Protein AF-A0A967UZE5-F1 (afdb_monomer_lite)

Secondary structure (DSSP, 8-state):
--SS-TT-EEEEE--TTT-EEEEESSTTSS-EEEE--HHHHTTTTT-------S--

Radius of gyration: 11.82 Å; chains: 1; bounding box: 32×23×25 Å

Structure (mmCIF, N/CA/C/O backbone):
data_AF-A0A967UZE5-F1
#
_entry.id   AF-A0A967UZE5-F1
#
loop_
_atom_site.group_PDB
_atom_site.id
_atom_site.type_symbol
_atom_site.label_atom_id
_atom_site.label_alt_id
_atom_site.label_comp_id
_atom_site.label_asym_id
_atom_site.label_entity_id
_atom_site.label_seq_id
_atom_site.pdbx_PDB_ins_code
_atom_site.Cartn_x
_atom_site.Cartn_y
_atom_site.Cartn_z
_atom_site.occupancy
_atom_site.B_iso_or_equiv
_atom_site.auth_seq_id
_atom_site.auth_comp_id
_atom_site.auth_asym_id
_atom_site.auth_atom_id
_atom_site.pdbx_PDB_model_num
ATOM 1 N N . MET A 1 1 ? -5.232 5.493 8.687 1.00 45.03 1 MET A N 1
ATOM 2 C CA . MET A 1 1 ? -5.897 4.452 9.496 1.00 45.03 1 MET A CA 1
ATOM 3 C C . MET A 1 1 ? -7.173 4.062 8.772 1.00 45.03 1 MET A C 1
ATOM 5 O O . MET A 1 1 ? -8.030 4.924 8.597 1.00 45.03 1 MET A O 1
ATOM 9 N N . SER A 1 2 ? -7.250 2.834 8.252 1.00 42.78 2 SER A N 1
ATOM 10 C CA . SER A 1 2 ? -8.487 2.316 7.653 1.00 42.78 2 SER A CA 1
ATOM 11 C C . SER A 1 2 ? -9.581 2.292 8.723 1.00 42.78 2 SER A C 1
ATOM 13 O O . SER A 1 2 ? -9.313 1.922 9.863 1.00 42.78 2 SER A O 1
ATOM 15 N N . ARG A 1 3 ? -10.809 2.703 8.382 1.00 52.12 3 ARG A N 1
ATOM 16 C CA . ARG A 1 3 ? -11.949 2.653 9.317 1.00 52.12 3 ARG A CA 1
ATOM 17 C C . ARG A 1 3 ? -12.492 1.229 9.518 1.00 52.12 3 ARG A C 1
ATOM 19 O O . ARG A 1 3 ? -13.308 1.053 10.415 1.00 52.12 3 ARG A O 1
ATOM 26 N N . ALA A 1 4 ? -12.048 0.255 8.716 1.00 59.88 4 ALA A N 1
ATOM 27 C CA . ALA A 1 4 ? -12.527 -1.132 8.747 1.00 59.88 4 ALA A CA 1
ATOM 28 C C . ALA A 1 4 ? -11.595 -2.101 9.499 1.00 59.88 4 ALA A C 1
ATOM 30 O O . ALA A 1 4 ? -12.075 -3.028 10.138 1.00 59.88 4 ALA A O 1
ATOM 31 N N . ASN A 1 5 ? -10.277 -1.866 9.495 1.00 65.56 5 ASN A N 1
ATOM 32 C CA . ASN A 1 5 ? -9.323 -2.629 10.305 1.00 65.56 5 ASN A CA 1
ATOM 33 C C . ASN A 1 5 ? -8.124 -1.731 10.682 1.00 65.56 5 ASN A C 1
ATOM 35 O O . ASN A 1 5 ? -7.381 -1.330 9.779 1.00 65.56 5 ASN A O 1
ATOM 39 N N . PRO A 1 6 ? -7.931 -1.384 11.972 1.00 70.00 6 PRO A N 1
ATOM 40 C CA . PRO A 1 6 ? -6.820 -0.535 12.404 1.00 70.00 6 PRO A CA 1
ATOM 41 C C . PRO A 1 6 ? -5.447 -1.197 12.214 1.00 70.00 6 PRO A C 1
ATOM 43 O O . PRO A 1 6 ? -4.460 -0.476 12.082 1.00 70.00 6 PRO A O 1
ATOM 46 N N . ASP A 1 7 ? -5.393 -2.529 12.129 1.00 78.56 7 ASP A N 1
ATOM 47 C CA . ASP A 1 7 ? -4.155 -3.297 11.966 1.00 78.56 7 ASP A CA 1
ATOM 48 C C . ASP A 1 7 ? -3.702 -3.369 10.501 1.00 78.56 7 ASP A C 1
ATOM 50 O O . ASP A 1 7 ? -2.553 -3.706 10.214 1.00 78.56 7 ASP A O 1
ATOM 54 N N . ARG A 1 8 ? -4.577 -3.002 9.551 1.00 83.88 8 ARG A N 1
ATOM 55 C CA . ARG A 1 8 ? -4.223 -2.948 8.132 1.00 83.88 8 ARG A CA 1
ATOM 56 C C . ARG A 1 8 ? -3.486 -1.654 7.802 1.00 83.88 8 ARG A C 1
ATOM 58 O O . ARG A 1 8 ? -4.064 -0.561 7.828 1.00 83.88 8 ARG A O 1
ATOM 65 N N . VAL A 1 9 ? -2.228 -1.791 7.39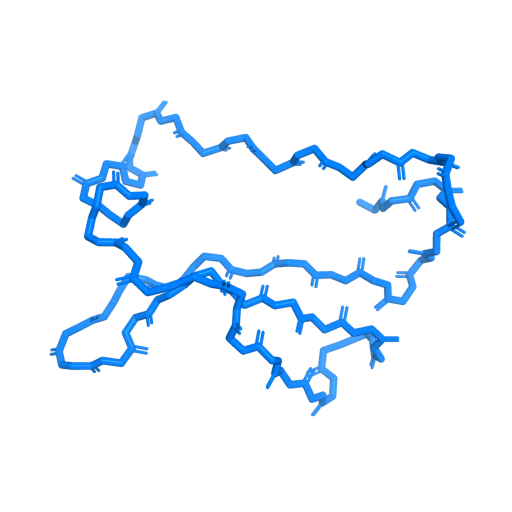2 1.00 84.31 9 VAL A N 1
ATOM 66 C CA . VAL A 1 9 ? -1.369 -0.688 6.944 1.00 84.31 9 VAL A CA 1
ATOM 67 C C . VAL A 1 9 ? -0.770 -0.982 5.570 1.00 84.31 9 VAL A C 1
ATOM 69 O O . VAL A 1 9 ? -0.530 -2.130 5.204 1.00 84.31 9 VAL A O 1
ATOM 72 N N . PHE A 1 10 ? -0.535 0.071 4.791 1.00 84.00 10 PHE A N 1
ATOM 73 C CA . PHE A 1 10 ? 0.075 -0.015 3.467 1.00 84.00 10 PHE A CA 1
ATOM 74 C C . PHE A 1 10 ? 1.344 0.832 3.434 1.00 84.00 10 PHE A C 1
ATOM 76 O O . PHE A 1 10 ? 1.375 1.917 4.017 1.00 84.00 10 PHE A O 1
ATOM 83 N N . ALA A 1 11 ? 2.366 0.356 2.731 1.00 85.31 11 ALA A N 1
ATOM 84 C CA . ALA A 1 11 ? 3.613 1.076 2.517 1.00 85.31 11 ALA A CA 1
ATOM 85 C C . ALA A 1 11 ? 3.984 1.038 1.036 1.00 85.31 11 ALA A C 1
ATOM 87 O O . ALA A 1 11 ? 4.039 -0.032 0.434 1.00 85.31 11 ALA A O 1
ATOM 88 N N . MET A 1 12 ? 4.257 2.205 0.456 1.00 84.19 12 MET A N 1
ATOM 89 C CA . MET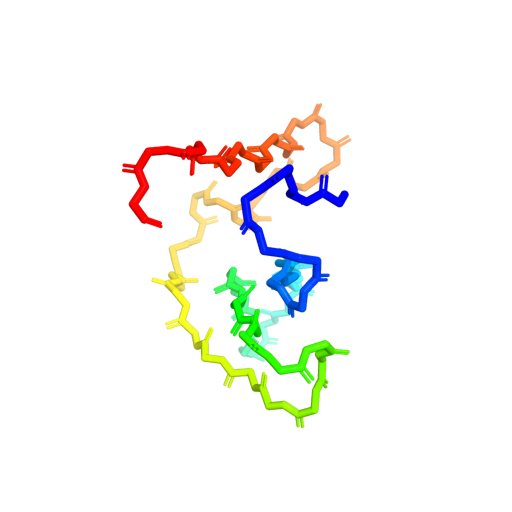 A 1 12 ? 4.916 2.296 -0.842 1.00 84.19 12 MET A CA 1
ATOM 9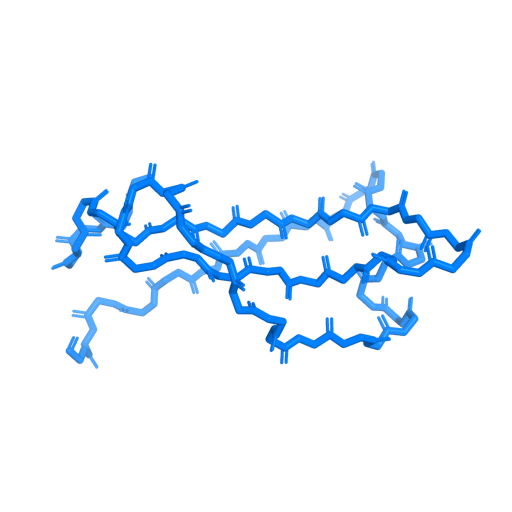0 C C . MET A 1 12 ? 6.419 2.409 -0.601 1.00 84.19 12 MET A C 1
ATOM 92 O O . MET A 1 12 ? 6.865 3.340 0.067 1.00 84.19 12 MET A O 1
ATOM 96 N N . VAL A 1 13 ? 7.189 1.466 -1.132 1.00 82.56 13 VAL A N 1
ATOM 97 C CA . VAL A 1 13 ? 8.650 1.454 -1.028 1.00 82.56 13 VAL A CA 1
ATOM 98 C C . VAL A 1 13 ? 9.237 1.668 -2.415 1.00 82.56 13 VAL A C 1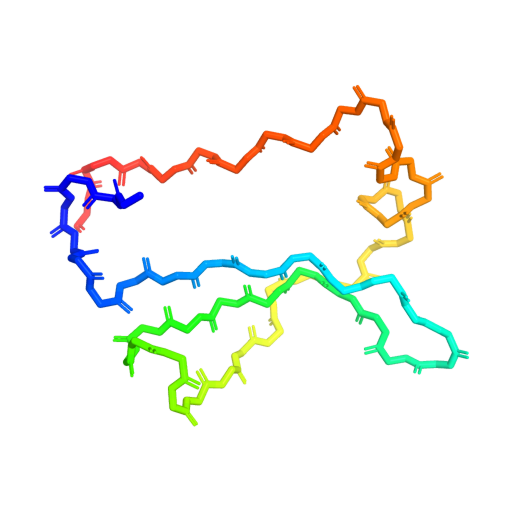
ATOM 100 O O . VAL A 1 13 ? 9.029 0.867 -3.327 1.00 82.56 13 VAL A O 1
ATOM 103 N N . GLU A 1 14 ? 9.983 2.753 -2.577 1.00 77.88 14 GLU A N 1
ATOM 104 C CA . GLU A 1 14 ? 10.716 3.058 -3.803 1.00 77.88 14 GLU A CA 1
ATOM 105 C C . GLU A 1 14 ? 12.147 2.515 -3.667 1.00 77.88 14 GLU A C 1
ATOM 107 O O . GLU A 1 14 ? 12.990 3.106 -2.996 1.00 77.88 14 GLU A O 1
ATOM 112 N N . ALA A 1 15 ? 12.401 1.336 -4.241 1.00 76.88 15 ALA A N 1
ATOM 113 C CA . ALA A 1 15 ? 13.710 0.684 -4.245 1.00 76.88 15 ALA A CA 1
ATOM 114 C C . ALA A 1 15 ? 13.899 -0.147 -5.525 1.00 76.88 15 ALA A C 1
ATOM 116 O O . ALA A 1 15 ? 12.936 -0.706 -6.056 1.00 76.88 15 ALA A O 1
ATOM 117 N N . ASP A 1 16 ? 15.141 -0.251 -5.995 1.00 72.75 16 ASP A N 1
ATOM 118 C CA . ASP A 1 16 ? 15.532 -1.114 -7.112 1.00 72.75 16 ASP A CA 1
ATOM 119 C C . ASP A 1 16 ? 16.870 -1.818 -6.789 1.00 72.75 16 ASP A C 1
ATOM 121 O O . ASP A 1 16 ? 17.879 -1.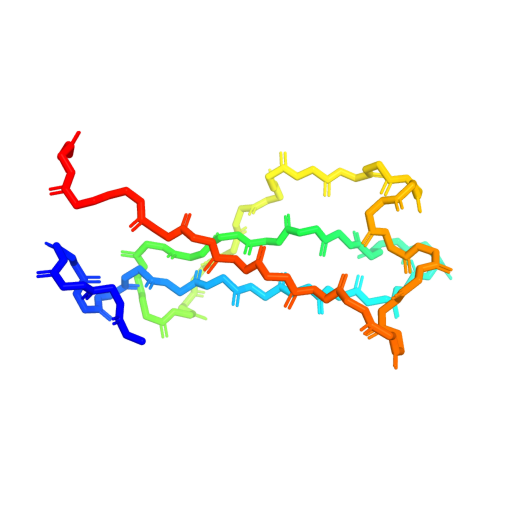128 -6.610 1.00 72.75 16 ASP A O 1
ATOM 125 N N . PRO A 1 17 ? 16.911 -3.162 -6.664 1.00 76.38 17 PRO A N 1
ATOM 126 C CA . PRO A 1 17 ? 15.774 -4.088 -6.690 1.00 76.38 17 PRO A CA 1
ATOM 127 C C . PRO A 1 17 ? 14.972 -4.075 -5.372 1.00 76.38 17 PRO A C 1
ATOM 129 O O . PRO A 1 17 ? 15.509 -3.784 -4.305 1.00 76.38 17 PRO A O 1
ATOM 132 N N . GLY A 1 18 ? 13.690 -4.458 -5.427 1.00 80.88 18 GLY A N 1
ATOM 133 C CA . GLY A 1 18 ? 12.893 -4.774 -4.226 1.00 80.88 18 GLY A CA 1
ATOM 134 C C . GLY A 1 18 ? 11.938 -3.691 -3.704 1.00 80.88 18 GLY A C 1
ATOM 135 O O . GLY A 1 18 ? 11.469 -3.808 -2.574 1.00 80.88 18 GLY A O 1
ATOM 136 N N . GLY A 1 19 ? 11.619 -2.657 -4.490 1.00 83.62 19 GLY A N 1
ATOM 137 C CA . GLY A 1 19 ? 10.532 -1.717 -4.174 1.00 83.62 19 GLY A CA 1
ATOM 138 C C . GLY A 1 19 ? 9.157 -2.389 -4.208 1.00 83.62 19 GLY A C 1
ATOM 139 O O . GLY A 1 19 ? 9.059 -3.593 -4.415 1.00 83.62 19 GLY A O 1
ATOM 140 N N . GLY A 1 20 ? 8.054 -1.650 -4.080 1.00 87.19 20 GLY A N 1
ATOM 141 C CA . GLY A 1 20 ? 6.695 -2.205 -4.209 1.00 87.19 20 GLY A CA 1
ATOM 142 C C . GLY A 1 20 ? 5.656 -1.500 -3.363 1.00 87.19 20 GLY A C 1
ATOM 143 O O . GLY A 1 20 ? 5.989 -0.773 -2.431 1.00 87.19 20 GLY A O 1
ATOM 144 N N . LEU A 1 21 ? 4.389 -1.759 -3.675 1.00 85.25 21 LEU A N 1
ATOM 145 C CA . LEU A 1 21 ? 3.312 -1.547 -2.723 1.00 85.25 21 LEU A CA 1
ATOM 146 C C . LEU A 1 21 ? 3.222 -2.785 -1.838 1.00 85.25 21 LEU A C 1
ATOM 148 O O . LEU A 1 21 ? 2.989 -3.891 -2.326 1.00 85.25 21 LEU A O 1
ATOM 152 N N . PHE A 1 22 ? 3.370 -2.585 -0.538 1.00 88.19 22 PHE A N 1
ATOM 153 C CA . PHE A 1 22 ? 3.256 -3.625 0.467 1.00 88.19 22 PHE A CA 1
ATOM 154 C C . PHE A 1 22 ? 2.027 -3.381 1.334 1.00 88.19 22 PHE A C 1
ATOM 156 O O . PHE A 1 22 ? 1.685 -2.238 1.649 1.00 88.19 22 PHE A O 1
ATOM 163 N N . ARG A 1 23 ? 1.378 -4.468 1.745 1.00 89.25 23 ARG A N 1
ATOM 164 C CA . ARG A 1 23 ? 0.303 -4.472 2.737 1.00 89.25 23 ARG A CA 1
ATOM 165 C C . ARG A 1 23 ? 0.734 -5.310 3.926 1.00 89.25 23 ARG A C 1
ATOM 167 O O . ARG A 1 23 ? 1.260 -6.407 3.755 1.00 89.25 23 ARG A O 1
ATOM 174 N N . SER A 1 24 ? 0.458 -4.796 5.109 1.00 86.81 24 SER A N 1
ATOM 175 C CA . SER A 1 24 ? 0.447 -5.550 6.350 1.00 86.81 24 SER A CA 1
ATOM 176 C C . SER A 1 24 ? -0.988 -5.592 6.865 1.00 86.81 24 SER A C 1
ATOM 178 O O . SER A 1 24 ? -1.726 -4.612 6.751 1.00 86.81 24 SER A O 1
ATOM 180 N N . ASP A 1 25 ? -1.374 -6.744 7.401 1.00 86.88 25 ASP A N 1
ATOM 181 C CA . ASP A 1 25 ? -2.652 -6.972 8.080 1.00 86.88 25 ASP A CA 1
ATOM 182 C C . ASP A 1 25 ? -2.448 -7.173 9.602 1.00 86.88 25 ASP A C 1
ATOM 184 O O . ASP A 1 25 ? -3.384 -7.533 10.309 1.00 86.88 25 ASP A O 1
ATOM 188 N N . ASP A 1 26 ? -1.224 -6.953 10.101 1.00 85.75 26 ASP A N 1
ATOM 189 C CA . ASP A 1 26 ? -0.769 -7.210 11.475 1.00 85.75 26 ASP A CA 1
ATOM 190 C C . ASP A 1 26 ? 0.019 -6.024 12.070 1.00 85.75 26 ASP A C 1
ATOM 192 O O . ASP A 1 26 ? 1.020 -6.191 12.770 1.00 85.75 26 ASP A O 1
ATOM 196 N N . ALA A 1 27 ? -0.427 -4.802 11.765 1.00 84.69 27 ALA A N 1
ATOM 197 C CA . ALA A 1 27 ? 0.139 -3.541 12.250 1.00 84.69 27 ALA A CA 1
ATOM 198 C C . ALA A 1 27 ? 1.635 -3.329 11.920 1.00 84.69 27 ALA A C 1
ATOM 200 O O . ALA A 1 27 ? 2.338 -2.583 12.603 1.00 84.69 27 ALA A O 1
ATOM 201 N N . GLY A 1 28 ? 2.119 -3.944 10.840 1.00 84.75 28 GLY A N 1
ATOM 202 C CA . GLY A 1 28 ? 3.479 -3.803 10.317 1.00 84.75 28 GLY A CA 1
ATOM 203 C C . GLY A 1 28 ? 4.458 -4.897 10.748 1.00 84.75 28 GLY A C 1
ATOM 204 O O . GLY A 1 28 ? 5.652 -4.757 10.472 1.00 84.75 28 GLY A O 1
ATOM 205 N N . ALA A 1 29 ? 3.994 -5.966 11.407 1.00 86.38 29 ALA A N 1
ATOM 206 C CA . ALA A 1 29 ? 4.854 -7.077 11.820 1.00 86.38 29 ALA A CA 1
ATOM 207 C C . ALA A 1 29 ? 5.287 -7.961 10.636 1.00 86.38 29 ALA A C 1
ATOM 209 O O . ALA A 1 29 ? 6.432 -8.417 10.594 1.00 86.38 29 ALA A O 1
ATOM 210 N N . SER A 1 30 ? 4.415 -8.156 9.647 1.00 88.69 30 SER A N 1
ATOM 211 C CA . SER A 1 30 ? 4.710 -8.847 8.394 1.00 88.69 30 SER A CA 1
ATOM 212 C C . SER A 1 30 ? 4.177 -8.078 7.189 1.00 88.69 30 SER A C 1
ATOM 214 O O . SER A 1 30 ? 3.207 -7.324 7.268 1.00 88.69 30 SER A O 1
ATOM 216 N N . TRP A 1 31 ? 4.845 -8.253 6.049 1.00 88.38 31 TRP A N 1
ATOM 217 C CA . TRP A 1 31 ? 4.566 -7.499 4.831 1.00 88.38 31 TRP A CA 1
ATOM 218 C C . TRP A 1 31 ? 4.372 -8.444 3.659 1.00 88.38 31 TRP A C 1
ATOM 220 O O . TRP A 1 31 ? 5.201 -9.313 3.395 1.00 88.38 31 TRP A O 1
ATOM 230 N N . THR A 1 32 ? 3.283 -8.235 2.930 1.00 88.62 32 THR A N 1
ATOM 231 C CA . THR A 1 32 ? 2.993 -8.932 1.681 1.00 88.62 32 THR A CA 1
ATOM 232 C C . THR A 1 32 ? 3.101 -7.947 0.527 1.00 88.62 32 THR A C 1
ATOM 234 O O . THR A 1 32 ? 2.536 -6.853 0.584 1.00 88.62 32 THR A O 1
ATOM 237 N N . LEU A 1 33 ? 3.823 -8.333 -0.525 1.00 87.75 33 LEU A N 1
ATOM 238 C CA . LEU A 1 33 ? 3.901 -7.565 -1.763 1.00 87.75 33 LEU A CA 1
ATOM 239 C C . LEU A 1 33 ? 2.544 -7.621 -2.475 1.00 87.75 33 LEU A C 1
ATOM 241 O O . LEU A 1 33 ? 2.066 -8.693 -2.834 1.00 87.75 33 LEU A O 1
ATOM 245 N N . VAL A 1 34 ? 1.924 -6.458 -2.655 1.00 85.50 34 VAL A N 1
ATOM 246 C CA . VAL A 1 34 ? 0.641 -6.305 -3.354 1.00 85.50 34 VAL A CA 1
ATOM 247 C C . VAL A 1 34 ? 0.872 -6.061 -4.837 1.00 85.50 34 VAL A C 1
ATOM 249 O O . VAL A 1 34 ? 0.154 -6.603 -5.671 1.00 85.50 34 VAL A O 1
ATOM 252 N N . SER A 1 35 ? 1.856 -5.227 -5.167 1.00 79.81 35 SER A N 1
ATOM 253 C CA . SER A 1 35 ? 2.212 -4.941 -6.551 1.00 79.81 35 SER A CA 1
ATOM 254 C C . SER A 1 35 ? 3.660 -4.498 -6.656 1.00 79.81 35 SER A C 1
ATOM 256 O O . SER A 1 35 ? 4.146 -3.704 -5.841 1.00 79.81 35 SER A O 1
ATOM 258 N N . ASP A 1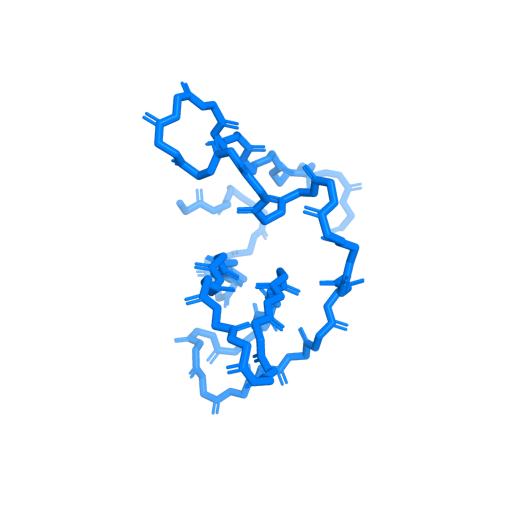 36 ? 4.327 -5.009 -7.685 1.00 78.19 36 ASP A N 1
ATOM 259 C CA . ASP A 1 36 ? 5.660 -4.615 -8.097 1.00 78.19 36 ASP A CA 1
ATOM 260 C C . ASP A 1 36 ? 5.704 -3.799 -9.390 1.00 78.19 36 ASP A C 1
ATOM 262 O O . ASP A 1 36 ? 6.761 -3.667 -10.012 1.00 78.19 36 ASP A O 1
ATOM 266 N N . ASP A 1 37 ? 4.580 -3.207 -9.780 1.00 77.12 37 ASP A N 1
ATOM 267 C CA . ASP A 1 37 ? 4.506 -2.434 -11.008 1.00 77.12 37 ASP A CA 1
ATOM 268 C C . ASP A 1 37 ? 5.365 -1.156 -10.911 1.00 77.12 37 ASP A C 1
ATOM 270 O O . ASP A 1 37 ? 5.275 -0.357 -9.974 1.00 77.12 37 ASP A O 1
ATOM 274 N N . TRP A 1 38 ? 6.230 -0.948 -11.904 1.00 67.12 38 TRP A N 1
ATOM 275 C CA . TRP A 1 38 ? 7.052 0.255 -12.008 1.00 67.12 38 TRP A CA 1
ATOM 276 C C . TRP A 1 38 ? 6.197 1.525 -12.118 1.00 67.12 38 TRP A C 1
ATOM 278 O O . TRP A 1 38 ? 6.582 2.574 -11.607 1.00 67.12 38 TRP A O 1
ATOM 288 N N . THR A 1 39 ? 5.012 1.446 -12.727 1.00 67.88 39 THR A N 1
ATOM 289 C CA . THR A 1 39 ? 4.122 2.597 -12.940 1.00 67.88 39 THR A CA 1
ATOM 290 C C . THR A 1 39 ? 3.605 3.214 -11.640 1.00 67.88 39 THR A C 1
ATOM 292 O O . THR A 1 39 ? 3.441 4.434 -11.587 1.00 67.88 39 THR A O 1
ATOM 295 N N . ILE A 1 40 ? 3.425 2.418 -10.578 1.00 66.06 40 ILE A N 1
ATOM 296 C CA . ILE A 1 40 ? 2.992 2.904 -9.254 1.00 66.06 40 ILE A CA 1
ATOM 297 C C . ILE A 1 40 ? 4.162 3.368 -8.371 1.00 66.06 40 ILE A C 1
ATOM 299 O O . ILE A 1 40 ? 3.942 4.072 -7.388 1.00 66.06 40 ILE A O 1
ATOM 303 N N . ARG A 1 41 ? 5.404 3.012 -8.731 1.00 65.12 41 ARG A N 1
ATOM 304 C CA . ARG A 1 41 ? 6.638 3.429 -8.037 1.00 65.12 41 ARG A CA 1
ATOM 305 C C . ARG A 1 41 ? 7.291 4.661 -8.668 1.00 65.12 41 ARG A C 1
ATOM 307 O O . ARG A 1 41 ? 7.885 5.464 -7.965 1.00 65.12 41 ARG A O 1
ATOM 314 N N . ALA A 1 42 ? 7.154 4.845 -9.982 1.00 58.81 42 ALA A N 1
ATOM 315 C CA . ALA A 1 42 ? 7.890 5.847 -10.759 1.00 58.81 42 ALA A CA 1
ATOM 316 C C . ALA A 1 42 ? 7.488 7.314 -10.503 1.00 58.81 42 ALA A C 1
ATOM 318 O O . ALA A 1 42 ? 8.058 8.219 -11.115 1.00 58.81 42 ALA A O 1
ATOM 319 N N . ARG A 1 43 ? 6.471 7.578 -9.669 1.00 60.03 43 ARG A N 1
ATOM 320 C CA . ARG A 1 43 ? 5.934 8.931 -9.422 1.00 60.03 43 ARG A CA 1
ATOM 321 C C . ARG A 1 43 ? 5.554 9.197 -7.963 1.00 60.03 43 ARG A C 1
ATOM 323 O O . ARG A 1 43 ? 4.627 9.967 -7.704 1.00 60.03 43 ARG A O 1
ATOM 330 N N . ALA A 1 44 ? 6.291 8.628 -7.009 1.00 52.97 44 ALA A N 1
ATOM 331 C CA . ALA A 1 44 ? 5.992 8.777 -5.581 1.00 52.97 44 ALA A CA 1
ATOM 332 C C . ALA A 1 44 ? 5.935 10.236 -5.078 1.00 52.97 44 ALA A C 1
ATOM 334 O O . ALA A 1 44 ? 5.324 10.518 -4.052 1.00 52.97 44 ALA A O 1
ATOM 335 N N . TRP A 1 45 ? 6.521 11.178 -5.821 1.00 52.75 45 TRP A N 1
ATOM 336 C CA . TRP A 1 45 ? 6.701 12.567 -5.403 1.00 52.75 45 TRP A CA 1
ATOM 337 C C . TRP A 1 45 ? 5.492 13.473 -5.655 1.00 52.75 45 TRP A C 1
ATOM 339 O O . TRP A 1 45 ? 5.498 14.598 -5.164 1.00 52.75 45 TRP A O 1
ATOM 349 N N . TYR A 1 46 ? 4.475 13.035 -6.409 1.00 45.88 46 TYR A N 1
ATOM 350 C CA . TYR A 1 46 ? 3.362 13.932 -6.756 1.00 45.88 46 TYR A CA 1
ATOM 351 C C . TYR A 1 46 ? 1.954 13.390 -6.501 1.00 45.88 46 TYR A C 1
ATOM 353 O O . TYR A 1 46 ? 1.106 14.202 -6.158 1.00 45.88 46 TYR A O 1
ATOM 361 N N . TYR A 1 47 ? 1.689 12.079 -6.584 1.00 45.47 47 TYR A N 1
ATOM 362 C CA . TYR A 1 47 ? 0.363 11.522 -6.262 1.00 45.47 47 TYR A CA 1
ATOM 363 C C . TYR A 1 47 ? 0.453 10.033 -5.892 1.00 45.47 47 TYR A C 1
ATOM 365 O O . TYR A 1 47 ? 0.445 9.176 -6.773 1.00 45.47 47 TYR A O 1
ATOM 373 N N . ILE A 1 48 ? 0.508 9.719 -4.594 1.00 55.97 48 ILE A N 1
ATOM 374 C CA . ILE A 1 48 ? 0.168 8.383 -4.086 1.00 55.97 48 ILE A CA 1
ATOM 375 C C . ILE A 1 48 ? -1.056 8.544 -3.196 1.00 55.97 48 ILE A C 1
ATOM 377 O O . ILE A 1 48 ? -0.972 9.109 -2.107 1.00 55.97 48 ILE A O 1
ATOM 381 N N . GLU A 1 49 ? -2.185 8.015 -3.648 1.00 62.41 49 GLU A N 1
ATOM 382 C CA . GLU A 1 49 ? -3.382 7.884 -2.828 1.00 62.41 49 GLU A CA 1
ATOM 383 C C . GLU A 1 49 ? -3.667 6.394 -2.637 1.00 62.41 49 GLU A C 1
ATOM 385 O O . GLU A 1 49 ? -3.902 5.660 -3.595 1.00 62.41 49 GLU A O 1
ATOM 390 N N . VAL A 1 50 ? -3.606 5.933 -1.385 1.00 61.66 50 VAL A N 1
ATOM 391 C CA . VAL A 1 50 ? -4.016 4.577 -1.010 1.00 61.66 50 VAL A CA 1
ATOM 392 C C . VAL A 1 50 ? -5.392 4.671 -0.368 1.00 61.66 50 VAL A C 1
ATOM 394 O O . VAL A 1 50 ? -5.532 5.163 0.754 1.00 61.66 50 VAL A O 1
ATOM 397 N N . TYR A 1 51 ? -6.406 4.186 -1.078 1.00 65.88 51 TYR A N 1
ATOM 398 C CA . TYR A 1 51 ? -7.767 4.083 -0.567 1.00 65.88 51 TYR A CA 1
ATOM 399 C C . TYR A 1 51 ? -8.012 2.673 -0.033 1.00 65.88 51 TYR A C 1
ATOM 401 O O . TYR A 1 51 ? -7.926 1.694 -0.769 1.00 65.88 51 TYR A O 1
ATOM 409 N N . ALA A 1 52 ? -8.315 2.574 1.261 1.00 60.16 52 ALA A N 1
ATOM 410 C CA . ALA A 1 52 ? -8.850 1.352 1.846 1.00 60.16 52 ALA A CA 1
ATOM 411 C C . ALA A 1 52 ? -10.377 1.375 1.695 1.00 60.16 52 ALA A C 1
ATOM 413 O O . ALA A 1 52 ? -11.028 2.247 2.275 1.00 60.16 52 ALA A O 1
ATOM 414 N N . ASP A 1 53 ? -10.931 0.445 0.917 1.00 66.12 53 ASP A N 1
ATOM 415 C CA . ASP A 1 53 ? -12.378 0.231 0.851 1.00 66.12 53 ASP A CA 1
ATOM 416 C C . ASP A 1 53 ? -12.866 -0.315 2.210 1.00 66.12 53 ASP A C 1
ATOM 418 O O . ASP A 1 53 ? -12.287 -1.285 2.710 1.00 66.12 53 ASP A O 1
ATOM 422 N N . PRO A 1 54 ? -13.848 0.329 2.871 1.00 61.97 54 PRO A N 1
ATOM 423 C CA . PRO A 1 54 ? -14.373 -0.122 4.154 1.00 61.97 54 PRO A CA 1
ATOM 424 C C . PRO A 1 54 ? -15.359 -1.299 4.056 1.00 61.97 54 PRO A C 1
ATOM 426 O O . PRO A 1 54 ? -15.866 -1.715 5.097 1.00 61.97 54 PRO A O 1
ATOM 429 N N . VAL A 1 55 ? -15.668 -1.799 2.855 1.00 56.66 55 VAL A N 1
ATOM 430 C CA . VAL A 1 55 ? -16.614 -2.902 2.638 1.00 56.66 55 VAL A CA 1
ATOM 431 C C . VAL A 1 55 ? -15.872 -4.185 2.240 1.00 56.66 55 VAL A C 1
ATOM 433 O O . VAL A 1 55 ? -15.942 -4.607 1.092 1.00 56.66 55 VAL A O 1
ATOM 436 N N . ASP A 1 56 ? -15.159 -4.787 3.196 1.00 48.19 56 ASP A N 1
ATOM 437 C CA . ASP A 1 56 ? -14.921 -6.244 3.287 1.00 48.19 56 ASP A CA 1
ATOM 438 C C . ASP A 1 56 ? -14.475 -6.624 4.711 1.00 48.19 56 ASP A C 1
ATOM 440 O O . ASP A 1 56 ? -13.447 -6.070 5.179 1.00 48.19 56 ASP A O 1
#

Sequence (56 aa):
MSRANPDRVFAMVEADPGGGLFRSDDAGASWTLVSDDWTIRARAWYYIEVYADPVD

Foldseek 3Di:
DQPQAPLWDWDAAQDPPPTAIWIGSGNPPDTDGPDPDVVQNVPPPPDDDDDDDNPD

pLDDT: mean 72.27, std 14.02, range [42.78, 89.25]